Protein AF-A0A0Z8KTM1-F1 (afdb_monomer_lite)

Secondary structure (DSSP, 8-state):
--EEEEPPPBSSHHHHHHHHHHHHHH-TT-EEEEEEEEE-TTS-EEEEEEEE-----

Sequence (57 aa):
MKKQAYLFPHPTIEELCESLNELLADNPEWILTNVDIMKHEDGTYT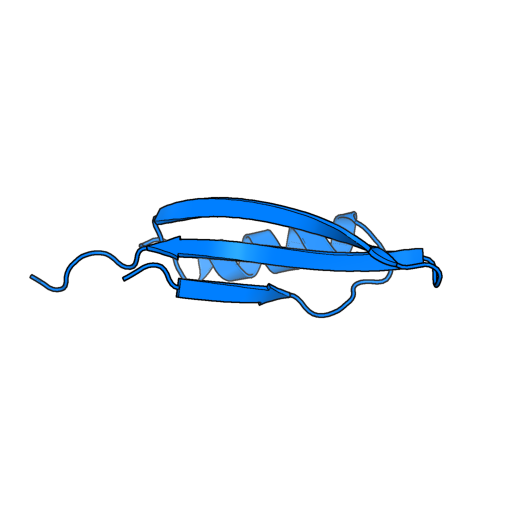GILDYLEPLER

pLDDT: mean 90.74, std 7.06, range [56.56, 96.12]

Structure (mmCIF, N/CA/C/O backbone):
data_AF-A0A0Z8KTM1-F1
#
_entry.id   AF-A0A0Z8KTM1-F1
#
loop_
_atom_site.group_PDB
_atom_site.id
_atom_site.type_symbol
_atom_site.label_atom_id
_atom_site.label_alt_id
_atom_site.label_comp_id
_atom_site.label_asym_id
_atom_site.label_entity_id
_atom_site.label_seq_id
_atom_site.pdbx_PDB_ins_code
_atom_site.Cartn_x
_atom_site.Cartn_y
_atom_site.Cartn_z
_atom_site.occupancy
_atom_site.B_iso_or_equiv
_atom_site.auth_seq_id
_atom_site.auth_comp_id
_atom_site.auth_asym_id
_atom_site.auth_atom_id
_atom_site.pdbx_PDB_model_num
ATOM 1 N N . MET A 1 1 ? -17.915 0.275 8.049 1.00 77.88 1 MET A N 1
ATOM 2 C CA . MET A 1 1 ? -18.047 -0.035 6.604 1.00 77.88 1 MET A CA 1
ATOM 3 C C . MET A 1 1 ? -16.643 -0.100 6.025 1.00 77.88 1 MET A C 1
ATOM 5 O O . MET A 1 1 ? -15.822 0.696 6.455 1.00 77.88 1 MET A O 1
ATOM 9 N N . LYS A 1 2 ? -16.347 -1.056 5.135 1.00 84.12 2 LYS A N 1
ATOM 10 C CA . LYS A 1 2 ? -15.024 -1.172 4.502 1.00 84.12 2 LYS A CA 1
ATOM 11 C C . LYS A 1 2 ? -14.809 0.005 3.54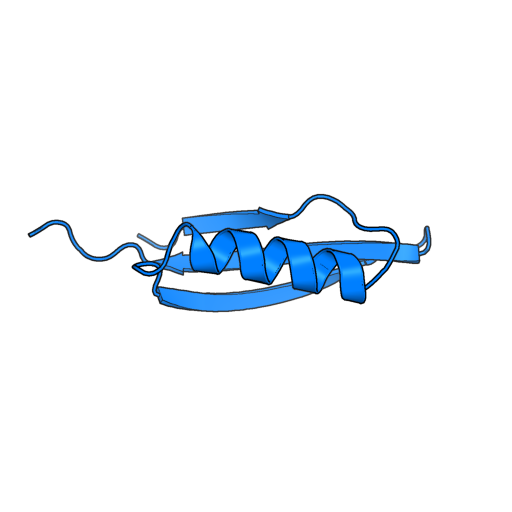8 1.00 84.12 2 LYS A C 1
ATOM 13 O O . LYS A 1 2 ? -15.684 0.257 2.718 1.00 84.12 2 LYS A O 1
ATOM 18 N N . LYS A 1 3 ? -13.704 0.732 3.714 1.00 91.50 3 LYS A N 1
ATOM 19 C CA . LYS A 1 3 ? -13.280 1.844 2.854 1.00 91.50 3 LYS A CA 1
ATOM 20 C C . LYS A 1 3 ? -12.068 1.429 2.028 1.00 91.50 3 LYS A C 1
ATOM 22 O O . LYS A 1 3 ? -11.412 0.437 2.345 1.00 91.50 3 LYS A O 1
ATOM 27 N N . GLN A 1 4 ? -11.809 2.184 0.967 1.00 93.06 4 GLN A N 1
ATOM 28 C CA . GLN A 1 4 ? -10.737 1.900 0.027 1.00 93.06 4 GLN A CA 1
ATOM 29 C C . GLN A 1 4 ? -9.963 3.173 -0.311 1.00 93.06 4 GLN A C 1
ATOM 31 O O . GLN A 1 4 ? -10.569 4.217 -0.557 1.00 93.06 4 GLN A O 1
ATOM 36 N N . ALA A 1 5 ? -8.638 3.067 -0.324 1.00 91.12 5 ALA A N 1
ATOM 37 C CA . ALA A 1 5 ? -7.718 4.106 -0.761 1.00 91.12 5 ALA A CA 1
ATOM 38 C C . ALA A 1 5 ? -6.955 3.631 -2.003 1.00 91.12 5 ALA A C 1
ATOM 40 O O . ALA A 1 5 ? -6.576 2.464 -2.109 1.00 91.12 5 ALA A O 1
ATOM 41 N N . TYR A 1 6 ? -6.738 4.556 -2.934 1.00 90.62 6 TYR A N 1
ATOM 42 C CA . TYR A 1 6 ? -6.010 4.324 -4.176 1.00 90.62 6 TYR A CA 1
ATOM 43 C C . TYR A 1 6 ? -4.742 5.170 -4.168 1.00 90.62 6 TYR A C 1
ATOM 45 O O . TYR A 1 6 ? -4.819 6.390 -4.019 1.00 90.62 6 TYR A O 1
ATOM 53 N N . LEU A 1 7 ? -3.591 4.529 -4.349 1.00 87.00 7 LEU A N 1
ATOM 54 C CA . LEU A 1 7 ? -2.317 5.205 -4.573 1.00 87.00 7 LEU A CA 1
ATOM 55 C C . LEU A 1 7 ? -2.101 5.365 -6.080 1.00 87.00 7 LEU A C 1
ATOM 57 O O . LEU A 1 7 ? -2.299 4.417 -6.845 1.00 87.00 7 LEU A O 1
ATOM 61 N N . PHE A 1 8 ? -1.738 6.576 -6.508 1.00 81.69 8 PHE A N 1
ATOM 62 C CA . PHE A 1 8 ? -1.501 6.892 -7.918 1.00 81.69 8 PHE A CA 1
ATOM 63 C C . PHE A 1 8 ? -0.407 5.991 -8.523 1.00 81.69 8 PHE A C 1
ATOM 65 O O . PHE A 1 8 ? 0.368 5.391 -7.785 1.00 81.69 8 PHE A O 1
ATOM 72 N N . PRO A 1 9 ? -0.338 5.845 -9.858 1.00 85.50 9 PRO A N 1
ATOM 73 C CA . PRO A 1 9 ? 0.681 5.013 -10.484 1.00 85.50 9 PRO A CA 1
ATOM 74 C C . PRO A 1 9 ? 2.087 5.560 -10.203 1.00 85.50 9 PRO A C 1
ATOM 76 O O . PRO A 1 9 ? 2.404 6.683 -10.596 1.00 85.50 9 PRO A O 1
ATOM 79 N N . HIS A 1 10 ? 2.929 4.759 -9.553 1.00 92.50 10 HIS A N 1
ATOM 80 C CA . HIS A 1 10 ? 4.335 5.070 -9.306 1.00 92.50 10 HIS A CA 1
ATOM 81 C C . HIS A 1 10 ? 5.236 4.382 -10.340 1.00 92.50 10 HIS A C 1
ATOM 83 O O . HIS A 1 10 ? 4.962 3.246 -10.731 1.00 92.50 10 HIS A O 1
ATOM 89 N N . PRO A 1 11 ? 6.331 5.019 -10.782 1.00 91.94 11 PRO A N 1
ATOM 90 C CA . PRO A 1 11 ? 7.273 4.437 -11.739 1.00 91.94 11 PRO A CA 1
ATOM 91 C C . PRO A 1 11 ? 8.032 3.224 -11.182 1.00 91.94 11 PRO A C 1
ATOM 93 O O . PRO A 1 11 ? 8.467 2.370 -11.955 1.00 91.94 11 PRO A O 1
ATOM 96 N N . THR A 1 12 ? 8.187 3.117 -9.859 1.00 94.38 12 THR A N 1
ATOM 97 C CA . THR A 1 12 ? 8.831 1.976 -9.196 1.00 94.38 12 THR A CA 1
ATOM 98 C C . THR A 1 12 ? 7.983 1.456 -8.039 1.00 94.38 12 THR A C 1
ATOM 100 O O . THR A 1 12 ? 7.135 2.155 -7.484 1.00 94.38 12 THR A O 1
ATOM 103 N N . ILE A 1 13 ? 8.228 0.200 -7.663 1.00 93.50 13 ILE A N 1
ATOM 104 C CA . ILE A 1 13 ? 7.604 -0.404 -6.484 1.00 93.50 13 ILE A CA 1
ATOM 105 C C . ILE A 1 13 ? 8.086 0.255 -5.184 1.00 93.50 13 ILE A C 1
ATOM 107 O O . ILE A 1 13 ? 7.332 0.327 -4.222 1.00 93.50 13 ILE A O 1
ATOM 111 N N . GLU A 1 14 ? 9.326 0.749 -5.158 1.00 95.00 14 GLU A N 1
ATOM 112 C CA . GLU A 1 14 ? 9.921 1.423 -4.000 1.00 95.00 14 GLU A CA 1
ATOM 113 C C . GLU A 1 14 ? 9.200 2.741 -3.704 1.00 95.00 14 GLU A C 1
ATOM 115 O O . GLU A 1 14 ? 8.773 2.944 -2.570 1.00 95.00 14 GLU A O 1
ATOM 120 N N . GLU A 1 15 ? 8.954 3.564 -4.728 1.00 94.94 15 GLU A N 1
ATOM 121 C CA . GLU A 1 15 ? 8.199 4.814 -4.575 1.00 94.94 15 GLU A CA 1
ATOM 122 C C . GLU A 1 15 ? 6.748 4.560 -4.135 1.00 94.94 15 GLU A C 1
ATOM 124 O O . GLU A 1 15 ? 6.231 5.269 -3.272 1.00 94.94 15 GLU A O 1
ATOM 129 N N . LEU A 1 16 ? 6.099 3.510 -4.664 1.00 94.75 16 LEU A N 1
ATOM 130 C CA . LEU A 1 16 ? 4.765 3.111 -4.197 1.00 94.75 16 LEU A CA 1
ATOM 131 C C . LEU A 1 16 ? 4.782 2.744 -2.706 1.00 94.75 16 LEU A C 1
ATOM 133 O O . LEU A 1 16 ? 3.873 3.121 -1.967 1.00 94.75 16 LEU A O 1
ATOM 137 N N . CYS A 1 17 ? 5.796 1.999 -2.263 1.00 92.62 17 CYS A N 1
ATOM 138 C CA . CYS A 1 17 ? 5.951 1.608 -0.864 1.00 92.62 17 CYS A CA 1
ATOM 139 C C . CYS A 1 17 ? 6.229 2.809 0.052 1.00 92.62 17 CYS A C 1
ATOM 141 O O . CYS A 1 17 ? 5.736 2.822 1.180 1.00 92.62 17 CYS A O 1
ATOM 143 N N . GLU A 1 18 ? 6.980 3.813 -0.405 1.00 94.69 18 GLU A N 1
ATOM 144 C CA . GLU A 1 18 ? 7.190 5.053 0.353 1.00 94.69 18 GLU A CA 1
ATOM 145 C C . GLU A 1 18 ? 5.878 5.816 0.540 1.00 94.69 18 GLU A C 1
ATOM 147 O O . GLU A 1 18 ? 5.502 6.095 1.678 1.00 94.69 18 GLU A O 1
ATOM 152 N N . SER A 1 19 ? 5.118 6.051 -0.533 1.00 93.69 19 SER A N 1
ATOM 153 C CA . SER A 1 19 ? 3.815 6.724 -0.431 1.00 93.69 19 SER A CA 1
ATOM 154 C C . SER A 1 19 ? 2.791 5.923 0.376 1.00 93.69 19 SER A C 1
ATOM 156 O O . SER A 1 19 ? 1.972 6.500 1.092 1.00 93.69 19 SER A O 1
ATOM 158 N N . LEU A 1 20 ? 2.851 4.589 0.318 1.00 92.38 20 LEU A N 1
ATOM 159 C CA . LEU A 1 20 ? 2.072 3.722 1.198 1.00 92.38 20 LEU A CA 1
ATOM 160 C C . LEU A 1 20 ? 2.429 3.968 2.668 1.00 92.38 20 LEU A C 1
ATOM 162 O O . LEU A 1 20 ? 1.537 4.105 3.501 1.00 92.38 20 LEU A O 1
ATOM 166 N N . ASN A 1 21 ? 3.718 4.024 2.991 1.00 92.25 21 ASN A N 1
ATOM 167 C CA . ASN A 1 21 ? 4.177 4.236 4.358 1.00 92.25 21 ASN A CA 1
ATOM 168 C C . ASN A 1 21 ? 3.777 5.623 4.888 1.00 92.25 21 ASN A C 1
ATOM 170 O O . ASN A 1 21 ? 3.312 5.723 6.021 1.00 92.25 21 ASN A O 1
ATOM 174 N N . GLU A 1 22 ? 3.892 6.670 4.067 1.00 94.19 22 GLU A N 1
ATOM 175 C CA . GLU A 1 22 ? 3.431 8.024 4.406 1.00 94.19 22 GLU A CA 1
ATOM 176 C C . GLU A 1 22 ? 1.926 8.047 4.703 1.00 94.19 22 GLU A C 1
ATOM 178 O O . GLU A 1 22 ? 1.510 8.526 5.758 1.00 94.19 22 GLU A O 1
ATOM 183 N N . LEU A 1 23 ? 1.113 7.425 3.841 1.00 92.19 23 LEU A N 1
ATOM 184 C CA . LEU A 1 23 ? -0.336 7.342 4.030 1.00 92.19 23 LEU A CA 1
ATOM 185 C C . LEU A 1 23 ? -0.715 6.662 5.355 1.00 92.19 23 LEU A C 1
ATOM 187 O O . LEU A 1 23 ? -1.642 7.103 6.035 1.00 92.19 23 LEU A O 1
ATOM 191 N N . LEU A 1 24 ? -0.015 5.589 5.727 1.00 90.69 24 LEU A N 1
ATOM 192 C CA . LEU A 1 24 ? -0.265 4.871 6.981 1.00 90.69 24 LEU A CA 1
ATOM 193 C C . LEU A 1 24 ? 0.236 5.637 8.205 1.00 90.69 24 LEU A C 1
ATOM 195 O O . LEU A 1 24 ? -0.388 5.559 9.263 1.00 90.69 24 LEU A O 1
ATOM 199 N N . ALA A 1 25 ? 1.332 6.383 8.070 1.00 93.25 25 ALA A N 1
ATOM 200 C CA . ALA A 1 25 ? 1.835 7.250 9.128 1.00 93.25 25 ALA A CA 1
ATOM 201 C C . ALA A 1 25 ? 0.861 8.400 9.431 1.00 93.25 25 ALA A C 1
ATOM 203 O O . ALA A 1 25 ? 0.665 8.728 10.602 1.00 93.25 25 ALA A O 1
ATOM 204 N N . ASP A 1 26 ? 0.214 8.956 8.402 1.00 93.88 26 ASP A N 1
ATOM 205 C CA . ASP A 1 26 ? -0.820 9.989 8.547 1.00 93.88 26 ASP A CA 1
ATOM 206 C C . ASP A 1 26 ? -2.150 9.441 9.089 1.00 93.88 26 ASP A C 1
ATOM 208 O O . ASP A 1 26 ? -2.939 10.191 9.662 1.00 93.88 26 ASP A O 1
ATOM 212 N N . ASN A 1 27 ? -2.402 8.136 8.935 1.00 92.12 27 ASN A N 1
ATOM 213 C CA . ASN A 1 27 ? -3.651 7.484 9.336 1.00 92.12 27 ASN A CA 1
ATOM 214 C C . ASN A 1 27 ? -3.402 6.268 10.254 1.00 92.12 27 ASN A C 1
ATOM 216 O O . ASN A 1 27 ? -3.779 5.140 9.916 1.00 92.12 27 ASN A O 1
ATOM 220 N N . PRO A 1 28 ? -2.802 6.463 11.444 1.00 91.81 28 PRO A N 1
ATOM 221 C CA . PRO A 1 28 ? -2.391 5.367 12.326 1.00 91.81 28 PRO A CA 1
ATOM 222 C C . PRO A 1 28 ? -3.566 4.565 12.905 1.00 91.81 28 PRO A C 1
ATOM 224 O O . PRO A 1 28 ? -3.382 3.475 13.444 1.00 91.81 28 PRO A O 1
ATOM 227 N N . GLU A 1 29 ? -4.780 5.105 12.829 1.00 91.56 29 GLU A N 1
ATOM 228 C CA . GLU A 1 29 ? -6.005 4.466 13.306 1.00 91.56 29 GLU A CA 1
ATOM 229 C C . GLU A 1 29 ? -6.649 3.518 12.285 1.00 91.56 29 GLU A C 1
ATOM 231 O O . GLU A 1 29 ? -7.563 2.766 12.632 1.00 91.56 29 GLU A O 1
ATOM 236 N N . TRP A 1 30 ? -6.189 3.532 11.030 1.00 92.19 30 TRP A N 1
ATOM 237 C CA . TRP A 1 30 ? -6.718 2.651 9.998 1.00 92.19 30 TRP A CA 1
ATOM 238 C C . TRP A 1 30 ? -6.318 1.204 10.259 1.00 92.19 30 TRP A C 1
ATOM 240 O O . TRP A 1 30 ? -5.143 0.852 10.365 1.00 92.19 30 TRP A O 1
ATOM 250 N N . ILE A 1 31 ? -7.314 0.324 10.284 1.00 90.56 31 ILE A N 1
ATOM 251 C CA . ILE A 1 31 ? -7.087 -1.116 10.334 1.00 90.56 31 ILE A CA 1
ATOM 252 C C . ILE A 1 31 ? -7.056 -1.618 8.896 1.00 90.56 31 ILE A C 1
ATOM 254 O O . ILE A 1 31 ? -8.103 -1.766 8.260 1.00 90.56 31 ILE A O 1
ATOM 258 N N . LEU A 1 32 ? -5.855 -1.877 8.380 1.00 91.31 32 LEU A N 1
ATOM 259 C CA . LEU A 1 32 ? -5.678 -2.478 7.062 1.00 91.31 32 LEU A CA 1
ATOM 260 C C . LEU A 1 32 ? -6.241 -3.898 7.034 1.00 91.31 32 LEU A C 1
ATOM 262 O O . LEU A 1 32 ? -5.944 -4.726 7.893 1.00 91.31 32 LEU A O 1
ATOM 266 N N . THR A 1 33 ? -7.049 -4.176 6.018 1.00 92.38 33 THR A N 1
ATOM 267 C CA . THR A 1 33 ? -7.686 -5.484 5.811 1.00 92.38 33 THR A CA 1
ATOM 268 C C . THR A 1 33 ? -7.172 -6.194 4.570 1.00 92.38 33 THR A C 1
ATOM 270 O O . THR A 1 33 ? -7.155 -7.421 4.545 1.00 92.38 33 THR A O 1
ATOM 273 N N . ASN A 1 34 ? -6.760 -5.439 3.552 1.00 93.62 34 ASN A N 1
ATOM 274 C CA . ASN A 1 34 ? -6.171 -5.969 2.331 1.00 93.62 34 ASN A CA 1
ATOM 275 C C . ASN A 1 34 ? -5.290 -4.901 1.670 1.00 93.62 34 ASN A C 1
ATOM 277 O O . ASN A 1 34 ? -5.575 -3.706 1.786 1.00 93.62 34 ASN A O 1
ATOM 281 N N . VAL A 1 35 ? -4.240 -5.341 0.981 1.00 92.12 35 VAL A N 1
ATOM 282 C CA . VAL A 1 35 ? -3.366 -4.488 0.171 1.00 92.12 35 VAL A CA 1
ATOM 283 C C . VAL A 1 35 ? -3.079 -5.227 -1.127 1.00 92.12 35 VAL A C 1
ATOM 285 O O . VAL A 1 35 ? -2.417 -6.264 -1.114 1.00 92.12 35 VAL A O 1
ATOM 288 N N . ASP A 1 36 ? -3.566 -4.680 -2.233 1.00 94.12 36 ASP A N 1
ATOM 289 C CA . ASP A 1 36 ? -3.308 -5.183 -3.577 1.00 94.12 36 ASP A CA 1
ATOM 290 C C . ASP A 1 36 ? -2.352 -4.242 -4.308 1.00 94.12 36 ASP A C 1
ATOM 292 O O . ASP A 1 36 ? -2.490 -3.019 -4.251 1.00 94.12 36 ASP A O 1
ATOM 296 N N . ILE A 1 37 ? -1.386 -4.815 -5.024 1.00 93.88 37 ILE A N 1
ATOM 297 C CA . ILE A 1 37 ? -0.453 -4.066 -5.866 1.00 93.88 37 ILE A CA 1
ATOM 298 C C . ILE A 1 37 ? -0.579 -4.579 -7.294 1.00 93.88 37 ILE A C 1
ATOM 300 O O . ILE A 1 37 ? -0.385 -5.765 -7.566 1.00 93.88 37 ILE A O 1
ATOM 304 N N . MET A 1 38 ? -0.881 -3.669 -8.214 1.00 94.62 38 MET A N 1
ATOM 305 C CA . MET A 1 38 ? -0.994 -3.949 -9.639 1.00 94.62 38 MET A CA 1
ATOM 306 C C . MET A 1 38 ? 0.180 -3.323 -10.379 1.00 94.62 38 MET A C 1
ATOM 308 O O . MET A 1 38 ? 0.445 -2.134 -10.226 1.00 94.62 38 MET A O 1
ATOM 312 N N . LYS A 1 39 ? 0.856 -4.122 -11.205 1.00 95.38 39 LYS A N 1
ATOM 313 C CA . LYS A 1 39 ? 1.834 -3.633 -12.177 1.00 95.38 39 LYS A CA 1
ATOM 314 C C . LYS A 1 39 ? 1.150 -3.436 -13.528 1.00 95.38 39 LYS A C 1
ATOM 316 O O . LYS A 1 39 ? 0.524 -4.368 -14.031 1.00 95.38 39 LYS A O 1
ATOM 321 N N . HIS A 1 40 ? 1.306 -2.25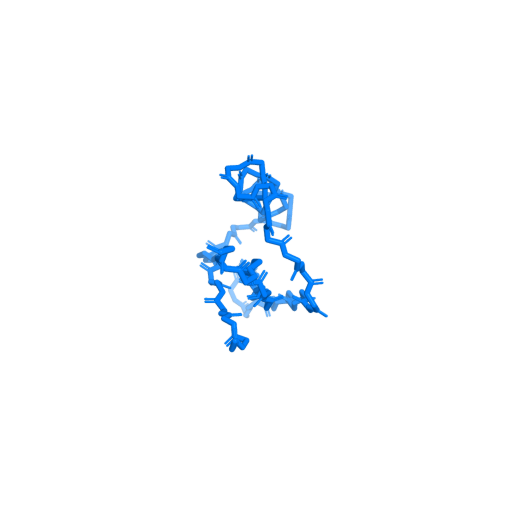6 -14.110 1.00 94.44 40 HIS A N 1
ATOM 322 C CA . HIS A 1 40 ? 0.753 -1.889 -15.412 1.00 94.44 40 HIS A CA 1
ATOM 323 C C . HIS A 1 40 ? 1.696 -2.272 -16.560 1.00 94.44 40 HIS A C 1
ATOM 325 O O . HIS A 1 40 ? 2.893 -2.500 -16.362 1.00 94.44 40 HIS A O 1
ATOM 331 N N . GLU A 1 41 ? 1.160 -2.338 -17.782 1.00 96.12 41 GLU A N 1
ATOM 332 C CA . GLU A 1 41 ? 1.936 -2.662 -18.993 1.00 96.12 41 GLU A CA 1
ATOM 333 C C . GLU A 1 41 ? 3.022 -1.619 -19.301 1.00 96.12 41 GLU A C 1
ATOM 335 O O . GLU A 1 41 ? 4.055 -1.955 -19.879 1.00 96.12 41 GLU A O 1
ATOM 340 N N . ASP A 1 42 ? 2.818 -0.371 -18.870 1.00 94.56 42 ASP A N 1
ATOM 341 C CA . ASP A 1 42 ? 3.783 0.727 -18.995 1.00 94.56 42 ASP A CA 1
ATOM 342 C C . ASP A 1 42 ? 4.916 0.681 -17.950 1.00 94.56 42 ASP A C 1
ATOM 344 O O . ASP A 1 42 ? 5.828 1.506 -17.983 1.00 94.56 42 ASP A O 1
ATOM 348 N N . GLY A 1 43 ? 4.889 -0.306 -17.048 1.00 93.44 43 GLY A N 1
ATOM 349 C CA . GLY A 1 43 ? 5.897 -0.513 -16.014 1.00 93.44 43 GLY A CA 1
ATOM 350 C C . GLY A 1 43 ? 5.620 0.201 -14.692 1.00 93.44 43 GLY A C 1
ATOM 351 O O . GLY A 1 43 ? 6.399 0.001 -13.760 1.00 93.44 43 GLY A O 1
ATOM 352 N N . THR A 1 44 ? 4.532 0.969 -14.584 1.00 95.75 44 THR A N 1
ATOM 353 C CA . THR A 1 44 ? 4.128 1.632 -13.336 1.00 95.75 44 THR A CA 1
ATOM 354 C C . THR A 1 44 ? 3.405 0.683 -12.370 1.00 95.75 44 THR A C 1
ATOM 356 O O . THR A 1 44 ? 2.987 -0.419 -12.741 1.00 95.75 44 THR A O 1
ATOM 359 N N . TYR A 1 45 ? 3.257 1.101 -11.112 1.00 95.94 45 TYR A N 1
ATOM 360 C CA . TYR A 1 45 ? 2.652 0.331 -10.025 1.00 95.94 45 TYR A CA 1
ATOM 361 C C . TYR A 1 45 ? 1.552 1.129 -9.323 1.00 95.94 45 TYR A C 1
ATOM 363 O O . TYR A 1 45 ? 1.770 2.266 -8.918 1.00 95.94 45 TYR A O 1
ATOM 371 N N . THR A 1 46 ? 0.389 0.518 -9.115 1.00 95.31 46 THR A N 1
ATOM 372 C CA . THR A 1 46 ? -0.725 1.087 -8.339 1.00 95.31 46 THR A CA 1
ATOM 373 C C . THR A 1 46 ? -0.982 0.239 -7.105 1.00 95.31 46 THR A C 1
ATOM 375 O O . THR A 1 46 ? -1.071 -0.985 -7.206 1.00 95.31 46 THR A O 1
ATOM 378 N N . GLY A 1 47 ? -1.137 0.892 -5.954 1.00 94.94 47 GLY A N 1
ATOM 379 C CA . GLY A 1 47 ? -1.564 0.261 -4.708 1.00 94.94 47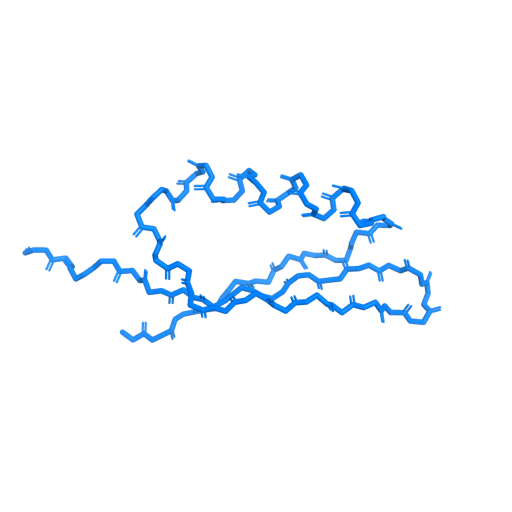 GLY A CA 1
ATOM 380 C C . GLY A 1 47 ? -3.042 0.522 -4.438 1.00 94.94 47 GLY A C 1
ATOM 381 O O . GLY A 1 47 ? -3.505 1.658 -4.543 1.00 94.94 47 GLY A O 1
ATOM 382 N N . ILE A 1 48 ? -3.777 -0.521 -4.071 1.00 94.75 48 ILE A N 1
ATOM 383 C CA . ILE A 1 48 ? -5.163 -0.440 -3.613 1.00 94.75 48 ILE A CA 1
ATOM 384 C C . ILE A 1 48 ? -5.188 -0.964 -2.183 1.00 94.75 48 ILE A C 1
ATOM 386 O O . ILE A 1 48 ?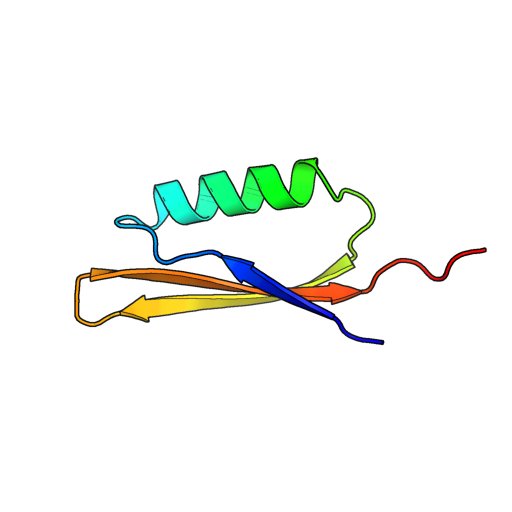 -4.843 -2.118 -1.930 1.00 94.75 48 ILE A O 1
ATOM 390 N N . LEU A 1 49 ? -5.580 -0.110 -1.245 1.00 93.94 49 LEU A N 1
ATOM 391 C CA . LEU A 1 49 ? -5.674 -0.469 0.160 1.00 93.94 49 LEU A CA 1
ATOM 392 C C . LEU A 1 49 ? -7.125 -0.528 0.570 1.00 93.94 49 LEU A C 1
ATOM 394 O O . LEU A 1 49 ? -7.879 0.423 0.371 1.00 93.94 49 LEU A O 1
ATOM 398 N N . ASP A 1 50 ? -7.476 -1.593 1.259 1.00 94.25 50 ASP A N 1
ATOM 399 C CA . ASP A 1 50 ? -8.746 -1.698 1.932 1.00 94.25 50 ASP A CA 1
ATOM 400 C C . ASP A 1 50 ? -8.568 -1.563 3.440 1.00 94.25 50 ASP A C 1
ATOM 402 O O . ASP A 1 50 ? -7.808 -2.318 4.058 1.00 94.25 50 ASP A O 1
ATOM 406 N N . TYR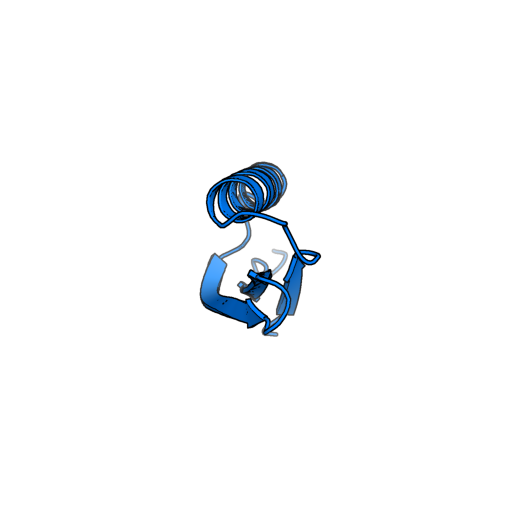 A 1 51 ? -9.347 -0.688 4.063 1.00 93.69 51 TYR A N 1
ATOM 407 C CA . TYR A 1 51 ? -9.219 -0.396 5.484 1.00 93.69 51 TYR A CA 1
ATOM 408 C C . TYR A 1 51 ? -10.570 -0.244 6.185 1.00 93.69 51 TYR A C 1
ATOM 410 O O . TYR A 1 51 ? -11.619 -0.008 5.572 1.00 93.69 51 TYR A O 1
ATOM 418 N N . LEU A 1 52 ? -10.541 -0.411 7.503 1.00 93.69 52 LEU A N 1
ATOM 419 C CA . LEU A 1 52 ? -11.620 -0.031 8.404 1.00 93.69 52 LEU A CA 1
ATOM 420 C C . LEU A 1 52 ? -11.166 1.181 9.208 1.00 93.69 52 LEU A C 1
ATOM 422 O O . LEU A 1 52 ? -10.061 1.194 9.745 1.00 93.69 52 LEU A O 1
ATOM 426 N N . GLU A 1 53 ? -12.042 2.170 9.322 1.00 87.56 53 GLU A N 1
ATOM 427 C CA . GLU A 1 53 ? -11.900 3.194 10.351 1.00 87.56 53 GLU A CA 1
ATOM 428 C C . GLU A 1 53 ? -12.390 2.626 11.689 1.00 87.56 53 GLU A C 1
ATOM 430 O O . GLU A 1 53 ? -13.336 1.819 11.698 1.00 87.56 53 GLU A O 1
ATOM 435 N N . PRO A 1 54 ? -11.777 3.020 12.818 1.00 79.06 54 PRO A N 1
ATOM 436 C CA . PRO A 1 54 ? -12.316 2.694 14.125 1.00 79.06 54 PRO A CA 1
ATOM 437 C C . PRO A 1 54 ? -13.753 3.207 14.219 1.00 79.06 54 PRO A C 1
ATOM 439 O O . PRO A 1 54 ? -14.086 4.264 13.687 1.00 79.06 54 PRO A O 1
ATOM 442 N N . LEU A 1 55 ? -14.615 2.463 14.909 1.00 74.75 55 LEU A N 1
ATOM 443 C CA . LEU A 1 55 ? -15.934 2.983 15.250 1.00 74.75 55 LEU A CA 1
ATOM 444 C C . LEU A 1 55 ? -15.724 4.203 16.154 1.00 74.75 55 LEU A C 1
ATOM 446 O O . LEU A 1 55 ? -15.168 4.055 17.246 1.00 74.75 55 LEU A O 1
ATOM 450 N N . GLU A 1 56 ? -16.125 5.386 15.680 1.00 68.38 56 GLU A N 1
ATOM 451 C CA . GLU A 1 56 ? -16.177 6.592 16.506 1.00 68.38 56 GLU A CA 1
ATOM 452 C C . GLU A 1 56 ? -16.959 6.257 17.785 1.00 68.38 56 GLU A C 1
ATOM 454 O O . GLU A 1 56 ? -18.032 5.649 17.732 1.00 68.38 56 GLU A O 1
ATOM 459 N N . ARG A 1 57 ? -16.338 6.544 18.932 1.00 56.56 57 ARG A N 1
ATOM 460 C CA . ARG A 1 57 ? -16.840 6.178 20.261 1.00 56.56 57 ARG A CA 1
ATOM 461 C C . ARG A 1 57 ? -18.091 6.950 20.653 1.00 56.56 57 ARG A C 1
ATOM 463 O O . ARG A 1 57 ? -18.132 8.168 20.380 1.00 56.56 57 ARG A O 1
#

Radius of gyration: 12.32 Å; chains: 1; bounding box: 28×16×39 Å

Foldseek 3Di:
DKDKDKDPWALDPVVVVVVVVVVCVVVVQWAWDDWDWDQDPVNTIMIMTITDHPDDD

Organism: Streptococcus suis (NCBI:txid1307)